Protein AF-A0A1I8NCZ2-F1 (afdb_monomer_lite)

Foldseek 3Di:
DVVVVVVCVCVVDPQNACDPDDPNYADPVRVVLVVLDFPQLVCLVPDPPDQWDQRHNPDDPDDDPSDIDGSVPRDHRDCVSVPPVPDDDPDDDDDDDPVPDPDDDDDDDPDDDDDDDDDDDDDDDDDDDD

Structure (mmCIF, N/CA/C/O backbone):
data_AF-A0A1I8NCZ2-F1
#
_entry.id   AF-A0A1I8NCZ2-F1
#
loop_
_atom_site.group_PDB
_atom_site.id
_atom_site.type_symbol
_atom_site.label_atom_id
_atom_site.label_alt_id
_atom_site.label_comp_id
_atom_site.label_asym_id
_atom_site.label_entity_id
_atom_site.label_seq_id
_atom_site.pdbx_PDB_ins_code
_atom_site.Cartn_x
_atom_site.Cartn_y
_atom_site.Cartn_z
_atom_site.occupancy
_atom_site.B_iso_or_equiv
_atom_site.auth_seq_id
_atom_site.auth_comp_id
_atom_site.auth_asym_id
_atom_site.auth_atom_id
_atom_site.pdbx_PDB_model_num
ATOM 1 N N . MET A 1 1 ? -23.461 -1.608 -16.633 1.00 84.12 1 MET A N 1
ATOM 2 C CA . MET A 1 1 ? -23.575 -2.107 -15.239 1.00 84.12 1 MET A CA 1
ATOM 3 C C . MET A 1 1 ? -22.266 -1.810 -14.516 1.00 84.12 1 MET A C 1
ATOM 5 O O . MET A 1 1 ? -21.244 -1.731 -15.185 1.00 84.12 1 MET A O 1
ATOM 9 N N . VAL A 1 2 ? -22.272 -1.613 -13.197 1.00 97.38 2 VAL A N 1
ATOM 10 C CA . VAL A 1 2 ? -21.102 -1.108 -12.442 1.00 97.38 2 VAL A CA 1
ATOM 11 C C . VAL A 1 2 ? -19.872 -2.027 -12.539 1.00 97.38 2 VAL A C 1
ATOM 13 O O . VAL A 1 2 ? -18.756 -1.542 -12.693 1.00 97.38 2 VAL A O 1
ATOM 16 N N . SER A 1 3 ? -20.060 -3.349 -12.533 1.00 97.50 3 SER A N 1
ATOM 17 C CA . SER A 1 3 ? -18.964 -4.324 -12.653 1.00 97.50 3 SER A CA 1
ATOM 18 C C . SER A 1 3 ? -18.190 -4.221 -13.972 1.00 97.50 3 SER A C 1
ATOM 20 O O . SER A 1 3 ? -16.963 -4.291 -13.964 1.00 97.50 3 SER A O 1
ATOM 22 N N . ASP A 1 4 ? -18.889 -4.011 -15.092 1.00 98.06 4 ASP A N 1
ATOM 23 C CA . ASP A 1 4 ? -18.268 -3.844 -16.414 1.00 98.06 4 ASP A CA 1
ATOM 24 C C . ASP A 1 4 ? -17.377 -2.593 -16.451 1.00 98.06 4 ASP A C 1
ATOM 26 O O . ASP A 1 4 ? -16.262 -2.633 -16.969 1.00 98.06 4 ASP A O 1
ATOM 30 N N . GLN A 1 5 ? -17.815 -1.506 -15.805 1.00 97.44 5 GLN A N 1
ATOM 31 C CA . GLN A 1 5 ? -17.013 -0.289 -15.691 1.00 97.44 5 GLN A CA 1
ATOM 32 C C . GLN A 1 5 ? -15.710 -0.540 -14.915 1.00 97.44 5 GLN A C 1
ATOM 34 O O . GLN A 1 5 ? -14.641 -0.141 -15.373 1.00 97.44 5 GLN A O 1
ATOM 39 N N . PHE A 1 6 ? -15.771 -1.234 -13.774 1.00 97.81 6 PHE A N 1
ATOM 40 C CA . PHE A 1 6 ? -14.572 -1.569 -12.996 1.00 97.81 6 PHE A CA 1
ATOM 41 C C . PHE A 1 6 ? -13.622 -2.509 -13.744 1.00 97.81 6 PHE A C 1
ATOM 43 O O . PHE A 1 6 ? -12.406 -2.327 -13.681 1.00 97.81 6 PHE A O 1
ATOM 50 N N . LEU A 1 7 ? -14.158 -3.484 -14.485 1.00 97.56 7 LEU A N 1
ATOM 51 C CA . LEU A 1 7 ? -13.346 -4.395 -15.290 1.00 97.56 7 LEU A CA 1
ATOM 52 C C . LEU A 1 7 ? -12.570 -3.640 -16.374 1.00 97.56 7 LEU A C 1
ATOM 54 O O . LEU A 1 7 ? -11.360 -3.827 -16.505 1.00 97.56 7 LEU A O 1
ATOM 58 N N . ARG A 1 8 ? -13.253 -2.759 -17.114 1.00 97.62 8 ARG A N 1
ATOM 59 C CA . ARG A 1 8 ? -12.639 -1.939 -18.167 1.00 97.62 8 ARG A CA 1
ATOM 60 C C . ARG A 1 8 ? -11.575 -1.001 -17.612 1.00 97.62 8 ARG A C 1
ATOM 62 O O . ARG A 1 8 ? -10.518 -0.883 -18.221 1.00 97.62 8 ARG A O 1
ATOM 69 N N . LEU A 1 9 ? -11.819 -0.387 -16.451 1.00 97.19 9 LEU A N 1
ATOM 70 C CA . LEU A 1 9 ? -10.828 0.450 -15.768 1.00 97.19 9 LEU A CA 1
ATOM 71 C C . LEU A 1 9 ? -9.579 -0.357 -15.394 1.00 97.19 9 LEU A C 1
ATOM 73 O O . LEU A 1 9 ? -8.472 0.045 -15.733 1.00 97.19 9 LEU A O 1
ATOM 77 N N . LYS A 1 10 ? -9.751 -1.533 -14.777 1.00 96.19 10 LYS A N 1
ATOM 78 C CA . LYS A 1 10 ? -8.631 -2.408 -14.398 1.00 96.19 10 LYS A CA 1
ATOM 79 C C . LYS A 1 10 ? -7.816 -2.883 -15.606 1.00 96.19 10 LYS A C 1
ATOM 81 O O . LYS A 1 10 ? -6.594 -2.939 -15.535 1.00 96.19 10 LYS A O 1
ATOM 86 N N . GLN A 1 11 ? -8.476 -3.267 -16.699 1.00 95.50 11 GLN A N 1
ATOM 87 C CA . GLN A 1 11 ? -7.804 -3.794 -17.894 1.00 95.50 11 GLN A CA 1
ATOM 88 C C . GLN A 1 11 ? -7.174 -2.702 -18.767 1.00 95.50 11 GLN A C 1
ATOM 90 O O . GLN A 1 11 ? -6.133 -2.939 -19.379 1.00 95.50 11 GLN A O 1
ATOM 95 N N . GLY A 1 12 ? -7.814 -1.534 -18.852 1.00 95.69 12 GLY A N 1
ATOM 96 C CA . GLY A 1 12 ? -7.372 -0.414 -19.681 1.00 95.69 12 GLY A CA 1
ATOM 97 C C . GLY A 1 12 ? -6.259 0.426 -19.056 1.00 95.69 12 GLY A C 1
ATOM 98 O O . GLY A 1 12 ? -5.582 1.159 -19.772 1.00 95.69 12 GLY A O 1
ATOM 99 N N . ASP A 1 13 ? -6.041 0.318 -17.745 1.00 96.19 13 ASP A N 1
ATOM 100 C CA . ASP A 1 13 ? -5.006 1.073 -17.048 1.00 96.19 13 ASP A CA 1
ATOM 101 C C . ASP A 1 13 ? -3.613 0.466 -17.277 1.00 96.19 13 ASP A C 1
ATOM 103 O O . ASP A 1 13 ? -3.286 -0.648 -16.847 1.00 96.19 13 ASP A O 1
ATOM 107 N N . SER A 1 14 ? -2.744 1.229 -17.947 1.00 93.81 14 SER A N 1
ATOM 108 C CA . SER A 1 14 ? -1.380 0.783 -18.193 1.00 93.81 14 SER A CA 1
ATOM 109 C C . SER A 1 14 ? -0.545 0.647 -16.917 1.00 93.81 14 SER A C 1
ATOM 111 O O . SER A 1 14 ? 0.400 -0.147 -16.909 1.00 93.81 14 SER A O 1
ATOM 113 N N . PHE A 1 15 ? -0.907 1.370 -15.859 1.00 95.69 15 PHE A N 1
ATOM 114 C CA . PHE A 1 15 ? -0.223 1.454 -14.570 1.00 95.69 15 PHE A CA 1
ATOM 115 C C . PHE A 1 15 ? -0.947 0.700 -13.449 1.00 95.69 15 PHE A C 1
ATOM 117 O O . PHE A 1 15 ? -0.587 0.856 -12.283 1.00 95.69 15 PHE A O 1
ATOM 124 N N . TRP A 1 16 ? -1.908 -0.171 -13.786 1.00 96.62 16 TRP A N 1
ATOM 125 C CA . TRP A 1 16 ? -2.563 -1.031 -12.803 1.00 96.62 16 TRP A CA 1
ATOM 126 C C . TRP A 1 16 ? -1.531 -1.779 -11.945 1.00 96.62 16 TRP A C 1
ATOM 128 O O . TRP A 1 16 ? -0.668 -2.485 -12.475 1.00 96.62 16 TRP A O 1
ATOM 138 N N . TYR A 1 17 ? -1.629 -1.660 -10.618 1.00 96.38 17 TYR A N 1
ATOM 139 C CA . TYR A 1 17 ? -0.563 -2.090 -9.705 1.00 96.38 17 TYR A CA 1
ATOM 140 C C . TYR A 1 17 ? -0.233 -3.591 -9.803 1.00 96.38 17 TYR A C 1
ATOM 142 O O . TYR A 1 17 ? 0.922 -3.973 -9.673 1.00 96.38 17 TYR A O 1
ATOM 150 N N . GLU A 1 18 ? -1.195 -4.463 -10.120 1.00 96.06 18 GLU A N 1
ATOM 151 C CA . GLU A 1 18 ? -0.956 -5.919 -10.236 1.00 96.06 18 GLU A CA 1
ATOM 152 C C . GLU A 1 18 ? -0.356 -6.346 -11.583 1.00 96.06 18 GLU A C 1
ATOM 154 O O . GLU A 1 18 ? -0.231 -7.543 -11.875 1.00 96.06 18 GLU A O 1
ATOM 159 N N . ARG A 1 19 ? -0.033 -5.393 -12.460 1.00 93.88 19 ARG A N 1
ATOM 160 C CA . ARG A 1 19 ? 0.486 -5.702 -13.787 1.00 93.88 19 ARG A CA 1
ATOM 161 C C . ARG A 1 19 ? 1.812 -6.459 -13.679 1.00 93.88 19 ARG A C 1
ATOM 163 O O . ARG A 1 19 ? 2.753 -6.029 -13.023 1.00 93.88 19 ARG A O 1
ATOM 170 N N . LYS A 1 20 ? 1.904 -7.593 -14.380 1.00 92.19 20 LYS A N 1
ATOM 171 C CA . LYS A 1 20 ? 3.076 -8.492 -14.343 1.00 92.19 20 LYS A CA 1
ATOM 172 C C . LYS A 1 20 ? 4.141 -8.177 -15.399 1.00 92.19 20 LYS A C 1
ATOM 174 O O . LYS A 1 20 ? 5.237 -8.727 -15.337 1.00 92.19 20 LYS A O 1
ATOM 179 N N . VAL A 1 21 ? 3.821 -7.325 -16.372 1.00 88.62 21 VAL A N 1
ATOM 180 C CA . VAL A 1 21 ? 4.653 -7.047 -17.553 1.00 88.62 21 VAL A CA 1
ATOM 181 C C . VAL A 1 21 ? 4.879 -5.551 -17.744 1.00 88.62 21 VAL A C 1
ATOM 183 O O . VAL A 1 21 ? 3.991 -4.747 -17.464 1.00 88.62 21 VAL A O 1
ATOM 186 N N . GLY A 1 22 ? 6.038 -5.198 -18.297 1.00 88.94 22 GLY A N 1
ATOM 187 C CA . GLY A 1 22 ? 6.432 -3.815 -18.570 1.00 88.94 22 GLY A CA 1
ATOM 188 C C . GLY A 1 22 ? 7.316 -3.195 -17.478 1.00 88.94 22 GLY A C 1
ATOM 189 O O . GLY A 1 22 ? 7.458 -3.766 -16.393 1.00 88.94 22 GLY A O 1
ATOM 190 N N . PRO A 1 23 ? 7.956 -2.050 -17.775 1.00 88.38 23 PRO A N 1
ATOM 191 C CA . PRO A 1 23 ? 8.875 -1.371 -16.858 1.00 88.38 23 PRO A CA 1
ATOM 192 C C . PRO A 1 23 ? 8.204 -0.835 -15.585 1.00 88.38 23 PRO A C 1
ATOM 194 O O . PRO A 1 23 ? 8.876 -0.712 -14.567 1.00 88.38 23 PRO A O 1
ATOM 197 N N . GLN A 1 24 ? 6.900 -0.563 -15.638 1.00 89.94 24 GLN A N 1
ATOM 198 C CA . GLN A 1 24 ? 6.076 -0.033 -14.550 1.00 89.94 24 GLN A CA 1
ATOM 199 C C . GLN A 1 24 ? 5.634 -1.083 -13.521 1.00 89.94 24 GLN A C 1
ATOM 201 O O . GLN A 1 24 ? 4.972 -0.738 -12.547 1.00 89.94 24 GLN A O 1
ATOM 206 N N . ARG A 1 25 ? 5.927 -2.371 -13.748 1.00 93.44 25 ARG A N 1
ATOM 207 C CA . ARG A 1 25 ? 5.521 -3.432 -12.819 1.00 93.44 25 ARG A CA 1
ATOM 208 C C . ARG A 1 25 ? 6.227 -3.273 -11.472 1.00 93.44 25 ARG A C 1
ATOM 210 O O . ARG A 1 25 ? 7.436 -3.040 -11.429 1.00 93.44 25 ARG A O 1
ATOM 217 N N . PHE A 1 26 ? 5.504 -3.535 -10.394 1.00 95.06 26 PHE A N 1
ATOM 218 C CA . PHE A 1 26 ? 6.112 -3.702 -9.079 1.00 95.06 26 PHE A CA 1
ATOM 219 C C . PHE A 1 26 ? 6.899 -5.023 -8.983 1.00 9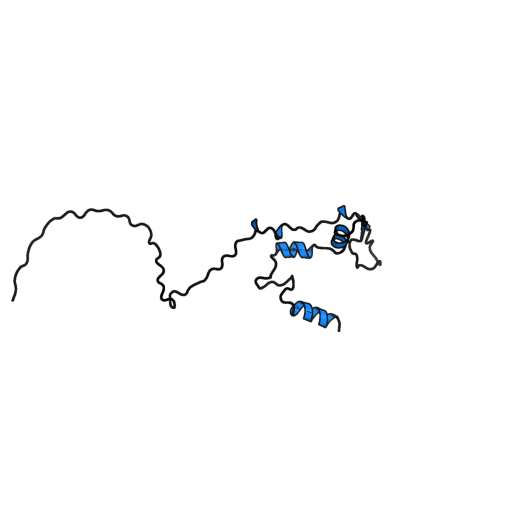5.06 26 PHE A C 1
ATOM 221 O O . PHE A 1 26 ? 6.678 -5.987 -9.735 1.00 95.06 26 PHE A O 1
ATOM 228 N N . THR A 1 27 ? 7.852 -5.079 -8.052 1.00 93.88 27 THR A N 1
ATOM 229 C CA . THR A 1 27 ? 8.497 -6.333 -7.640 1.00 93.88 27 THR A CA 1
ATOM 230 C C . THR A 1 27 ? 7.525 -7.184 -6.815 1.00 93.88 27 THR A C 1
ATOM 232 O O . THR A 1 27 ? 6.476 -6.719 -6.366 1.00 93.88 27 THR A O 1
ATOM 235 N N . LYS A 1 28 ? 7.849 -8.468 -6.611 1.00 94.25 28 LYS A N 1
ATOM 236 C CA . LYS A 1 28 ? 6.999 -9.358 -5.802 1.00 94.25 28 LYS A CA 1
ATOM 237 C C . LYS A 1 28 ? 6.878 -8.872 -4.354 1.00 94.25 28 LYS A C 1
ATOM 239 O O . LYS A 1 28 ? 5.804 -8.990 -3.773 1.00 94.25 28 LYS A O 1
ATOM 244 N N . ASP A 1 29 ? 7.950 -8.315 -3.799 1.00 95.06 29 ASP A N 1
ATOM 245 C CA . ASP A 1 29 ? 7.973 -7.847 -2.413 1.00 95.06 29 ASP A CA 1
ATOM 246 C C . ASP A 1 29 ? 7.233 -6.515 -2.255 1.00 95.06 29 ASP A C 1
ATOM 248 O O . ASP A 1 29 ? 6.441 -6.372 -1.326 1.00 95.06 29 ASP A O 1
ATOM 252 N N . GLN A 1 30 ? 7.356 -5.609 -3.233 1.00 96.06 30 GLN A N 1
ATOM 253 C CA . GLN A 1 30 ? 6.526 -4.400 -3.316 1.00 96.06 30 GLN A CA 1
ATOM 254 C C . GLN A 1 30 ? 5.030 -4.748 -3.391 1.00 96.06 30 GLN A C 1
ATOM 256 O O . GLN A 1 30 ? 4.222 -4.198 -2.645 1.00 96.06 30 GLN A O 1
ATOM 261 N N . LEU A 1 31 ? 4.647 -5.721 -4.229 1.00 96.88 31 LEU A N 1
ATOM 262 C CA . LEU A 1 31 ? 3.259 -6.197 -4.293 1.00 96.88 31 LEU A CA 1
ATOM 263 C C . LEU A 1 31 ? 2.782 -6.793 -2.967 1.00 96.88 31 LEU A C 1
ATOM 265 O O . LEU A 1 31 ? 1.642 -6.563 -2.577 1.00 96.88 31 LEU A O 1
ATOM 269 N N . ARG A 1 32 ? 3.639 -7.535 -2.255 1.00 96.81 32 ARG A N 1
ATOM 270 C CA . ARG A 1 32 ? 3.294 -8.093 -0.941 1.00 96.81 32 ARG A CA 1
ATOM 271 C C . ARG A 1 32 ? 3.025 -6.989 0.086 1.00 96.81 32 ARG A C 1
ATOM 273 O O . ARG A 1 32 ? 2.092 -7.130 0.872 1.00 96.81 32 ARG A O 1
ATOM 280 N N . ALA A 1 33 ? 3.792 -5.899 0.069 1.00 96.56 33 ALA A N 1
ATOM 281 C CA . ALA A 1 33 ? 3.531 -4.738 0.919 1.00 96.56 33 ALA A CA 1
ATOM 282 C C . ALA A 1 33 ? 2.180 -4.080 0.580 1.00 96.56 33 ALA A C 1
ATOM 284 O O . ALA A 1 33 ? 1.368 -3.846 1.475 1.00 96.56 33 ALA A O 1
ATOM 285 N N . ILE A 1 34 ? 1.885 -3.884 -0.713 1.00 97.06 34 ILE A N 1
ATOM 286 C CA . ILE A 1 34 ? 0.599 -3.330 -1.173 1.00 97.06 34 ILE A CA 1
ATOM 287 C C . ILE A 1 34 ? -0.573 -4.226 -0.746 1.00 97.06 34 ILE A C 1
ATOM 289 O O . ILE A 1 34 ? -1.536 -3.728 -0.170 1.00 97.06 34 ILE A O 1
ATOM 293 N N . TYR A 1 35 ? -0.488 -5.546 -0.944 1.00 96.50 35 TYR A N 1
ATOM 294 C CA . TYR A 1 35 ? -1.566 -6.477 -0.576 1.00 96.50 35 TYR A CA 1
ATOM 295 C C . TYR A 1 35 ? -1.864 -6.531 0.923 1.00 96.50 35 TYR A C 1
ATOM 297 O O . TYR A 1 35 ? -2.993 -6.821 1.306 1.00 96.50 35 TYR A O 1
ATOM 305 N N . ASN A 1 36 ? -0.874 -6.251 1.768 1.00 95.56 36 ASN A N 1
ATOM 306 C CA . ASN A 1 36 ? -1.056 -6.236 3.218 1.00 95.56 36 ASN A CA 1
ATOM 307 C C . ASN A 1 36 ? -1.629 -4.910 3.743 1.00 95.56 36 ASN A C 1
ATOM 309 O O . ASN A 1 36 ? -1.899 -4.802 4.937 1.00 95.56 36 ASN A O 1
ATOM 313 N N . THR A 1 37 ? -1.809 -3.907 2.880 1.00 95.25 37 THR A N 1
ATOM 314 C CA . THR A 1 37 ? -2.353 -2.606 3.277 1.00 95.25 37 THR A CA 1
ATOM 315 C C . THR A 1 37 ? -3.835 -2.735 3.618 1.00 95.25 37 THR A C 1
ATOM 317 O O . THR A 1 37 ? -4.617 -3.298 2.853 1.00 95.25 37 THR A O 1
ATOM 320 N N . THR A 1 38 ? -4.246 -2.168 4.752 1.00 95.75 38 THR A N 1
ATOM 321 C CA . THR A 1 38 ? -5.654 -2.140 5.175 1.00 95.75 38 THR A CA 1
ATOM 322 C C . THR A 1 38 ? -6.163 -0.708 5.288 1.00 95.75 38 THR A C 1
ATOM 324 O O . THR A 1 38 ? -5.417 0.208 5.634 1.00 95.75 38 THR A O 1
ATOM 327 N N . LEU A 1 39 ? -7.455 -0.491 5.023 1.00 96.06 39 LEU A N 1
ATOM 328 C CA . LEU A 1 39 ? -8.048 0.844 5.151 1.00 96.06 39 LEU A CA 1
ATOM 329 C C . LEU A 1 39 ? -8.012 1.356 6.602 1.00 96.06 39 LEU A C 1
ATOM 331 O O . LEU A 1 39 ? -7.810 2.547 6.820 1.00 96.06 39 LEU A O 1
ATOM 335 N N . SER A 1 40 ? -8.158 0.464 7.588 1.00 96.50 40 SER A N 1
ATOM 336 C CA . SER A 1 40 ? -8.045 0.805 9.012 1.00 96.50 40 SER A CA 1
ATOM 337 C C . SER A 1 40 ? -6.681 1.407 9.344 1.00 96.50 40 SER A C 1
ATOM 339 O O . SER A 1 40 ? -6.593 2.437 10.005 1.00 96.50 40 SER A O 1
ATOM 341 N N . GLN A 1 41 ? -5.616 0.804 8.820 1.00 95.94 41 GLN A N 1
ATOM 342 C CA . GLN A 1 41 ? -4.253 1.279 9.007 1.00 95.94 41 GLN A CA 1
ATOM 343 C C . GLN A 1 41 ? -4.027 2.641 8.338 1.00 95.94 41 GLN A C 1
ATOM 345 O O . GLN A 1 41 ? -3.435 3.525 8.952 1.00 95.94 41 GLN A O 1
ATOM 350 N N . ILE A 1 42 ? -4.534 2.841 7.112 1.00 96.25 42 ILE A N 1
ATOM 351 C CA . ILE A 1 42 ? -4.450 4.139 6.421 1.00 96.25 42 ILE A CA 1
ATOM 352 C C . ILE A 1 42 ? -5.122 5.231 7.257 1.00 96.25 42 ILE A C 1
ATOM 354 O O . ILE A 1 42 ? -4.547 6.301 7.431 1.00 96.25 42 ILE A O 1
ATOM 358 N N . ILE A 1 43 ? -6.314 4.969 7.794 1.00 96.69 43 ILE A N 1
ATOM 359 C CA . ILE A 1 43 ? -7.040 5.946 8.612 1.00 96.69 43 ILE A CA 1
ATOM 360 C C . ILE A 1 43 ? -6.258 6.265 9.891 1.00 96.69 43 ILE A C 1
ATOM 362 O O . ILE A 1 43 ? -6.007 7.440 10.149 1.00 96.69 43 ILE A O 1
ATOM 366 N N . CYS A 1 44 ? -5.822 5.247 10.641 1.00 96.38 44 CYS A N 1
ATOM 367 C CA . CYS A 1 44 ? -5.042 5.425 11.871 1.00 96.38 44 CYS A CA 1
ATOM 368 C C . CYS A 1 44 ? -3.771 6.250 11.644 1.00 96.38 44 CYS A C 1
ATOM 370 O O . CYS A 1 44 ? -3.475 7.156 12.411 1.00 96.38 44 CYS A O 1
ATOM 372 N N . ARG A 1 45 ? -3.022 5.968 10.572 1.00 95.00 45 ARG A N 1
ATOM 373 C CA . ARG A 1 45 ? -1.759 6.661 10.292 1.00 95.00 45 ARG A CA 1
ATOM 374 C C . ARG A 1 45 ? -1.943 8.141 9.933 1.00 95.00 45 ARG A C 1
ATOM 376 O O . ARG A 1 45 ? -1.014 8.919 10.111 1.00 95.00 45 ARG A O 1
ATOM 383 N N . ASN A 1 46 ? -3.105 8.518 9.399 1.00 96.06 46 ASN A N 1
ATOM 384 C CA . ASN A 1 46 ? -3.377 9.869 8.895 1.00 96.06 46 ASN A CA 1
ATOM 385 C C . ASN A 1 46 ? -4.378 10.653 9.765 1.00 96.06 46 ASN A C 1
ATOM 387 O O . ASN A 1 46 ? -4.898 11.670 9.310 1.00 96.06 46 ASN A O 1
ATOM 391 N N . SER A 1 47 ? -4.684 10.183 10.979 1.00 95.19 47 SER A N 1
ATOM 392 C CA . SER A 1 47 ? -5.660 10.821 11.870 1.00 95.19 47 SER A CA 1
ATOM 393 C C . SER A 1 47 ? -5.078 11.019 13.266 1.00 95.19 47 SER A C 1
ATOM 395 O O . SER A 1 47 ? -4.770 10.046 13.942 1.00 95.19 47 SER A O 1
ATOM 397 N N . ASP A 1 48 ? -5.018 12.263 13.739 1.00 92.12 48 ASP A N 1
ATOM 398 C CA . ASP A 1 48 ? -4.448 12.568 15.062 1.00 92.12 48 ASP A CA 1
ATOM 399 C C . ASP A 1 48 ? -5.378 12.188 16.231 1.00 92.12 48 ASP A C 1
ATOM 401 O O . ASP A 1 48 ? -4.923 11.990 17.353 1.00 92.12 48 ASP A O 1
ATOM 405 N N . GLY A 1 49 ? -6.691 12.095 15.985 1.00 93.81 49 GLY A N 1
ATOM 406 C CA . GLY A 1 49 ? -7.712 11.853 17.016 1.00 93.81 49 GLY A CA 1
ATOM 407 C C . GLY A 1 49 ? -8.274 10.430 17.061 1.00 93.81 49 GLY A C 1
ATOM 408 O O . GLY A 1 49 ? -9.258 10.196 17.760 1.00 93.81 49 GLY A O 1
ATOM 409 N N . ILE A 1 50 ? -7.722 9.497 16.280 1.00 95.88 50 ILE A N 1
ATOM 410 C CA . ILE A 1 50 ? -8.207 8.112 16.213 1.00 95.88 50 ILE A CA 1
ATOM 411 C C . ILE A 1 50 ? -7.174 7.203 16.873 1.00 95.88 50 ILE A C 1
ATOM 413 O O . ILE A 1 50 ? -6.143 6.896 16.285 1.00 95.88 50 ILE A O 1
ATOM 417 N N . GLU A 1 51 ? -7.472 6.758 18.093 1.00 96.31 51 GLU A N 1
ATOM 418 C CA . GLU A 1 51 ? -6.615 5.829 18.844 1.00 96.31 51 GLU A CA 1
ATOM 419 C C . GLU A 1 51 ? -7.034 4.363 18.676 1.00 96.31 51 GLU A C 1
ATOM 421 O O . GLU A 1 51 ? -6.194 3.467 18.766 1.00 96.31 51 GLU A O 1
ATOM 426 N N . GLU A 1 52 ? -8.313 4.116 18.382 1.00 96.44 52 GLU A N 1
ATOM 427 C CA . GLU A 1 52 ? -8.871 2.787 18.144 1.00 96.44 52 GLU A CA 1
ATOM 428 C C . GLU A 1 52 ? -9.735 2.771 16.880 1.00 96.44 52 GLU A C 1
ATOM 430 O O . GLU A 1 52 ? -10.468 3.717 16.581 1.00 96.44 52 GLU A O 1
ATOM 435 N N . ILE A 1 53 ? -9.687 1.667 16.136 1.00 95.69 53 ILE A N 1
ATOM 436 C CA . ILE A 1 53 ? -10.443 1.501 14.894 1.00 95.69 53 ILE A CA 1
ATOM 437 C C . ILE A 1 53 ? -10.920 0.063 14.723 1.00 95.69 53 ILE A C 1
ATOM 439 O O . ILE A 1 53 ? -10.349 -0.877 15.265 1.00 95.69 53 ILE A O 1
ATOM 443 N N . ARG A 1 54 ? -11.962 -0.129 13.914 1.00 93.25 54 ARG A N 1
ATOM 444 C CA . ARG A 1 54 ? -12.364 -1.462 13.459 1.00 93.25 54 ARG A CA 1
ATOM 445 C C . ARG A 1 54 ? -11.386 -1.985 12.421 1.00 93.25 54 ARG A C 1
ATOM 447 O O . ARG A 1 54 ? -11.086 -1.279 11.458 1.00 93.25 54 ARG A O 1
ATOM 454 N N . LYS A 1 55 ? -10.961 -3.241 12.560 1.00 91.25 55 LYS A N 1
ATOM 455 C CA . LYS A 1 55 ? -10.050 -3.887 11.603 1.00 91.25 55 LYS A CA 1
ATOM 456 C C . LYS A 1 55 ? -10.631 -3.917 10.182 1.00 91.25 55 LYS A C 1
ATOM 458 O O . LYS A 1 55 ? -9.923 -3.624 9.222 1.00 91.25 55 LYS A O 1
ATOM 463 N N . TYR A 1 56 ? -11.924 -4.214 10.039 1.00 92.81 56 TYR A N 1
ATOM 464 C CA . TYR A 1 56 ? -12.606 -4.272 8.741 1.00 92.81 56 TYR A CA 1
ATOM 465 C C . TYR A 1 56 ? -13.598 -3.110 8.595 1.00 92.81 56 TYR A C 1
ATOM 467 O O . TYR A 1 56 ? -14.792 -3.254 8.830 1.00 92.81 56 TYR A O 1
ATOM 475 N N . VAL A 1 57 ? -13.111 -1.922 8.228 1.00 93.56 57 VAL A N 1
ATOM 476 C CA . VAL A 1 57 ? -13.895 -0.662 8.244 1.00 93.56 57 VAL A CA 1
ATOM 477 C C . VAL A 1 57 ? -15.180 -0.714 7.401 1.00 93.56 57 VAL A C 1
ATOM 479 O O . VAL A 1 57 ? -16.171 -0.084 7.760 1.00 93.56 57 VAL 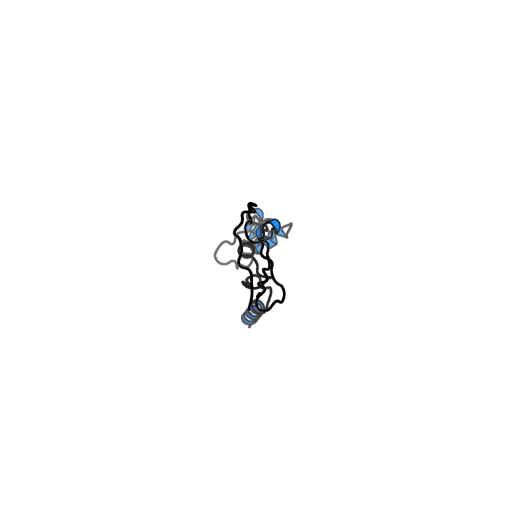A O 1
ATOM 482 N N . MET A 1 58 ? -15.174 -1.475 6.303 1.00 92.81 58 MET A N 1
ATOM 483 C CA . MET A 1 58 ? -16.304 -1.591 5.368 1.00 92.81 58 MET A CA 1
ATOM 484 C C . MET A 1 58 ? -17.248 -2.762 5.680 1.00 92.81 58 MET A C 1
ATOM 486 O O . MET A 1 58 ? -18.247 -2.946 4.988 1.00 92.81 58 MET A O 1
ATOM 490 N N . GLU A 1 59 ? -16.936 -3.577 6.689 1.00 90.12 59 GLU A N 1
ATOM 491 C CA . GLU A 1 59 ? -17.759 -4.727 7.048 1.00 90.12 59 GLU A CA 1
ATOM 492 C C . GLU A 1 59 ? -19.017 -4.292 7.804 1.00 90.12 59 GLU A C 1
ATOM 494 O O . GLU A 1 59 ? -18.969 -3.535 8.780 1.00 90.12 59 GLU A O 1
ATOM 499 N N . HIS A 1 60 ? -20.166 -4.796 7.352 1.00 83.25 60 HIS A N 1
ATOM 500 C CA . HIS A 1 60 ? -21.439 -4.558 8.012 1.00 83.25 60 HIS A CA 1
ATOM 501 C C . HIS A 1 60 ? -21.509 -5.347 9.323 1.00 83.25 60 HIS A C 1
ATOM 503 O O . HIS A 1 60 ? -21.210 -6.535 9.372 1.00 83.25 60 HIS A O 1
ATOM 509 N N . ARG A 1 61 ? -21.988 -4.702 10.386 1.00 70.50 61 ARG A N 1
ATOM 510 C CA . ARG A 1 61 ? -22.185 -5.307 11.709 1.00 70.50 61 ARG A CA 1
ATOM 511 C C . ARG A 1 61 ? -23.285 -6.367 11.645 1.00 70.50 61 ARG A C 1
ATOM 513 O O . ARG A 1 61 ? -24.455 -6.003 11.737 1.00 70.50 61 ARG A O 1
ATOM 520 N N . LYS A 1 62 ? -22.953 -7.635 11.408 1.00 66.81 62 LYS A N 1
ATOM 521 C CA . LYS A 1 62 ? -23.952 -8.712 11.451 1.00 66.81 62 LYS A CA 1
ATOM 522 C C . LYS A 1 62 ? -23.570 -9.847 12.396 1.00 66.81 62 LYS A C 1
ATOM 524 O O . LYS A 1 62 ? -24.312 -10.014 13.352 1.00 66.81 62 LYS A O 1
ATOM 529 N N . ASP A 1 63 ? -22.424 -10.518 12.240 1.00 60.94 63 ASP A N 1
ATOM 530 C CA . ASP A 1 63 ? -22.298 -11.840 12.891 1.00 60.94 63 ASP A CA 1
ATOM 531 C C . ASP A 1 63 ? -20.978 -12.133 13.646 1.00 60.94 63 ASP A C 1
ATOM 533 O O . ASP A 1 63 ? -20.978 -12.995 14.517 1.00 60.94 63 ASP A O 1
ATOM 537 N N . GLU A 1 64 ? -19.891 -11.380 13.433 1.00 67.00 64 GLU A N 1
ATOM 538 C CA . GLU A 1 64 ? -18.647 -11.468 14.229 1.00 67.00 64 GLU A CA 1
ATOM 539 C C . GLU A 1 64 ? -18.301 -10.096 14.827 1.00 67.00 64 GLU A C 1
ATOM 541 O O . GLU A 1 64 ? -18.595 -9.057 14.212 1.00 67.00 64 GLU A O 1
ATOM 546 N N . PRO A 1 65 ? -17.674 -10.024 16.015 1.00 76.88 65 PRO A N 1
ATOM 547 C CA . PRO A 1 65 ? -17.335 -8.747 16.596 1.00 76.88 65 PRO A CA 1
ATOM 548 C C . PRO A 1 65 ? -16.111 -8.197 15.847 1.00 76.88 65 PRO A C 1
ATOM 550 O O . PRO A 1 65 ? -14.959 -8.467 16.173 1.00 76.88 65 PRO A O 1
ATOM 553 N N . ASN A 1 66 ? -16.369 -7.382 14.820 1.00 87.88 66 ASN A N 1
ATOM 554 C CA . ASN A 1 66 ? -15.404 -6.443 14.246 1.00 87.88 66 ASN A CA 1
ATOM 555 C C . ASN A 1 66 ? -15.116 -5.357 15.297 1.00 87.88 66 ASN A C 1
ATOM 557 O O . ASN A 1 66 ? -15.644 -4.238 15.245 1.00 87.88 66 ASN A O 1
ATOM 561 N N . LEU A 1 67 ? -14.383 -5.771 16.331 1.00 88.19 67 LEU A N 1
ATOM 562 C CA . LEU A 1 67 ? -14.080 -4.976 17.506 1.00 88.19 67 LEU A CA 1
ATOM 563 C C . LEU A 1 67 ? -13.177 -3.811 17.134 1.00 88.19 67 LEU A C 1
ATOM 565 O O . LEU A 1 67 ? -12.457 -3.823 16.132 1.00 88.19 67 LEU A O 1
ATOM 569 N N . LEU A 1 68 ? -13.248 -2.795 17.982 1.00 92.81 68 LEU A N 1
ATOM 570 C CA . LEU A 1 68 ? -12.231 -1.768 18.009 1.00 92.81 68 LEU A CA 1
ATOM 571 C C . LEU A 1 68 ? -10.934 -2.399 18.513 1.00 92.81 68 LEU A C 1
ATOM 573 O O . LEU A 1 68 ? -10.944 -3.171 19.471 1.00 92.81 68 LEU A O 1
ATOM 577 N N . ILE A 1 69 ? -9.846 -2.090 17.823 1.00 94.44 69 ILE A N 1
ATOM 578 C CA . ILE A 1 69 ? -8.488 -2.430 18.221 1.00 94.44 69 ILE A CA 1
ATOM 579 C C . ILE A 1 69 ? -7.658 -1.145 18.271 1.00 94.44 69 ILE A C 1
ATOM 581 O O . ILE A 1 69 ? -7.910 -0.240 17.463 1.00 94.44 69 ILE A O 1
ATOM 585 N N . PRO A 1 70 ? -6.662 -1.055 19.164 1.00 96.88 70 PRO A N 1
ATOM 586 C CA . PRO A 1 70 ? -5.724 0.055 19.176 1.00 96.88 70 PRO A CA 1
ATOM 587 C C . PRO A 1 70 ? -5.011 0.200 17.830 1.00 96.88 70 PRO A C 1
ATOM 589 O O . PRO A 1 70 ? -4.527 -0.776 17.257 1.00 96.88 70 PRO A O 1
ATOM 592 N N . CYS A 1 71 ? -4.862 1.431 17.342 1.00 96.06 71 CYS A N 1
ATOM 593 C CA . CYS A 1 71 ? -4.116 1.720 16.115 1.00 96.06 71 CYS A CA 1
ATOM 594 C C . CYS A 1 71 ? -2.660 1.224 16.181 1.00 96.06 71 CYS A C 1
ATOM 596 O O . CYS A 1 71 ? -2.082 0.883 15.153 1.00 96.06 71 CYS A O 1
ATOM 598 N N . LYS A 1 72 ? -2.079 1.139 17.385 1.00 94.56 72 LYS A N 1
ATOM 599 C CA . LYS A 1 72 ? -0.721 0.624 17.631 1.00 94.56 72 LYS A CA 1
ATOM 600 C C . LYS A 1 72 ? -0.567 -0.870 17.326 1.00 94.56 72 LYS A C 1
ATOM 602 O O . LYS A 1 72 ? 0.542 -1.306 17.036 1.00 94.56 72 LYS A O 1
ATOM 607 N N . ASP A 1 73 ? -1.661 -1.627 17.365 1.00 95.06 73 ASP A N 1
ATOM 608 C CA . ASP A 1 73 ? -1.658 -3.068 17.094 1.00 95.06 73 ASP A CA 1
ATOM 609 C C . ASP A 1 73 ? -1.786 -3.367 15.590 1.00 95.06 73 ASP A C 1
ATOM 611 O O . ASP A 1 73 ? -1.618 -4.508 15.149 1.00 95.06 73 ASP A O 1
ATOM 615 N N . LEU A 1 74 ? -2.073 -2.347 14.773 1.00 94.38 74 LEU A N 1
ATOM 616 C CA . LEU A 1 74 ? -2.052 -2.463 13.322 1.00 94.38 74 LEU A CA 1
ATOM 617 C C . LEU A 1 74 ? -0.609 -2.420 12.819 1.00 94.38 74 LEU A C 1
ATOM 619 O O . LEU A 1 74 ? 0.145 -1.488 13.088 1.00 94.38 74 LEU A O 1
ATOM 623 N N . LYS A 1 75 ? -0.237 -3.426 12.025 1.00 93.94 75 LYS A N 1
ATOM 624 C CA . LYS A 1 75 ? 1.057 -3.453 11.344 1.00 93.94 75 LYS A CA 1
ATOM 625 C C . LYS A 1 75 ? 1.158 -2.274 10.372 1.00 93.94 75 LYS A C 1
ATOM 627 O O . LYS A 1 75 ? 0.264 -2.101 9.547 1.00 93.94 75 LYS A O 1
ATOM 632 N N . ASP A 1 76 ? 2.255 -1.518 10.440 1.00 91.75 76 ASP A N 1
ATOM 633 C CA . ASP A 1 76 ? 2.494 -0.411 9.513 1.00 91.75 76 ASP A CA 1
ATOM 634 C C . ASP A 1 76 ? 2.979 -0.885 8.123 1.00 91.75 76 ASP A C 1
ATOM 636 O O . ASP A 1 76 ? 3.311 -2.056 7.908 1.00 91.75 76 ASP A O 1
ATOM 640 N N . PHE A 1 77 ? 2.981 0.026 7.149 1.00 95.06 77 PHE A N 1
ATOM 641 C CA . PHE A 1 77 ? 3.348 -0.244 5.771 1.00 95.06 77 PHE A CA 1
ATOM 642 C C . PHE A 1 77 ? 4.863 -0.374 5.679 1.00 95.06 77 PHE A C 1
ATOM 644 O O . PHE A 1 77 ? 5.609 0.525 6.064 1.00 95.06 77 PHE A O 1
ATOM 651 N N . ASP A 1 78 ? 5.312 -1.496 5.134 1.00 94.25 78 ASP A N 1
ATOM 652 C CA . ASP A 1 78 ? 6.728 -1.767 4.958 1.00 94.25 78 ASP A CA 1
ATOM 653 C C . ASP A 1 78 ? 7.244 -1.120 3.665 1.00 94.25 78 ASP A C 1
ATOM 655 O O . ASP A 1 78 ? 6.949 -1.580 2.560 1.00 94.25 78 ASP A O 1
ATOM 659 N N . PHE A 1 79 ? 8.018 -0.042 3.815 1.00 94.75 79 PHE A N 1
ATOM 660 C CA . PHE A 1 79 ? 8.660 0.667 2.705 1.00 94.75 79 PHE A CA 1
ATOM 661 C C . PHE A 1 79 ? 10.005 0.062 2.284 1.00 94.75 79 PHE A C 1
ATOM 663 O O . PHE A 1 79 ? 10.558 0.497 1.273 1.00 94.75 79 PHE A O 1
ATOM 670 N N . SER A 1 80 ? 10.528 -0.946 2.994 1.00 94.88 80 SER A N 1
ATOM 671 C CA . SER A 1 80 ? 11.817 -1.563 2.650 1.00 94.88 80 SER A CA 1
ATOM 672 C C . SER A 1 80 ? 11.916 -2.049 1.193 1.00 94.88 80 SER A C 1
ATOM 674 O O . SER A 1 80 ? 12.960 -1.815 0.582 1.00 94.88 80 SER A O 1
ATOM 676 N N . PRO A 1 81 ? 10.856 -2.576 0.533 1.00 94.75 81 PRO A N 1
ATOM 677 C CA . PRO A 1 81 ? 10.953 -3.016 -0.863 1.00 94.75 81 PRO A CA 1
ATOM 678 C C . PRO A 1 81 ? 11.156 -1.888 -1.891 1.00 94.75 81 PRO A C 1
ATOM 680 O O . PRO A 1 81 ? 11.358 -2.171 -3.075 1.00 94.75 81 PRO A O 1
ATOM 683 N N . TRP A 1 82 ? 11.055 -0.620 -1.481 1.00 94.00 82 TRP A N 1
ATOM 684 C CA . TRP A 1 82 ? 11.344 0.556 -2.310 1.00 94.00 82 TRP A CA 1
ATOM 685 C C . TRP A 1 82 ? 12.750 1.109 -2.094 1.00 94.00 82 TRP A C 1
ATOM 687 O O . TRP A 1 82 ? 13.109 2.094 -2.733 1.00 94.00 82 TRP A O 1
ATOM 697 N N . ASN A 1 83 ? 13.558 0.485 -1.237 1.00 94.19 83 ASN A N 1
ATOM 698 C CA . ASN A 1 83 ? 14.941 0.889 -1.068 1.00 94.19 83 ASN A CA 1
ATOM 699 C C . ASN A 1 83 ? 15.719 0.667 -2.377 1.00 94.19 83 ASN A C 1
ATOM 701 O O . ASN A 1 83 ? 15.889 -0.470 -2.823 1.00 94.19 83 ASN A O 1
ATOM 705 N N . GLU A 1 84 ? 16.165 1.756 -3.006 1.00 86.06 84 GLU A N 1
ATOM 706 C CA . GLU A 1 84 ? 16.858 1.730 -4.299 1.00 86.06 84 GLU A CA 1
ATOM 707 C C . GLU A 1 84 ? 18.280 1.175 -4.199 1.00 86.06 84 GLU A C 1
ATOM 709 O O . GLU A 1 84 ? 18.762 0.574 -5.158 1.00 86.06 84 GLU A O 1
ATOM 714 N N . SER A 1 85 ? 18.933 1.309 -3.040 1.00 85.38 85 SER A N 1
ATOM 715 C CA . SER A 1 85 ? 20.287 0.779 -2.835 1.00 85.38 85 SER A CA 1
ATOM 716 C C . SER A 1 85 ? 20.339 -0.752 -2.862 1.00 85.38 85 SER A C 1
ATOM 718 O O . SER A 1 85 ? 21.394 -1.325 -3.124 1.00 85.38 85 SER A O 1
ATOM 720 N N . GLU A 1 86 ? 19.198 -1.411 -2.649 1.00 73.75 86 GLU A N 1
ATOM 721 C CA . GLU A 1 86 ? 19.052 -2.869 -2.639 1.00 73.75 86 GLU A CA 1
ATOM 722 C C . GLU A 1 86 ? 18.456 -3.427 -3.945 1.00 73.75 86 GLU A C 1
ATOM 724 O O . GLU A 1 86 ? 18.287 -4.640 -4.086 1.00 73.75 86 GLU A O 1
ATOM 729 N N . GLN A 1 87 ? 18.139 -2.577 -4.932 1.00 68.94 87 GLN A N 1
ATOM 730 C CA . GLN A 1 87 ? 17.567 -3.044 -6.197 1.00 68.94 87 GLN A CA 1
ATOM 731 C C . GLN A 1 87 ? 18.651 -3.610 -7.126 1.00 68.94 87 GLN A C 1
ATOM 733 O O . GLN A 1 87 ? 19.709 -2.999 -7.295 1.00 68.94 87 GLN A O 1
ATOM 738 N N . PRO A 1 88 ? 18.395 -4.737 -7.817 1.00 64.88 88 PRO A N 1
ATOM 739 C CA . PRO A 1 88 ? 19.321 -5.237 -8.821 1.00 64.88 88 PRO A CA 1
ATOM 740 C C . PRO A 1 88 ? 19.454 -4.209 -9.952 1.00 64.88 88 PRO A C 1
ATOM 742 O O . PRO A 1 88 ? 18.457 -3.812 -10.563 1.00 64.88 88 PRO A O 1
ATOM 745 N N . ALA A 1 89 ? 20.688 -3.793 -10.243 1.00 67.00 89 ALA A N 1
ATOM 746 C CA . ALA A 1 89 ? 20.982 -2.874 -11.335 1.00 67.00 89 ALA A CA 1
ATOM 747 C C . ALA A 1 89 ? 20.397 -3.408 -12.656 1.00 67.00 89 ALA A C 1
ATOM 749 O O . ALA A 1 89 ? 20.720 -4.512 -13.105 1.00 67.00 89 ALA A O 1
ATOM 750 N N . LYS A 1 90 ? 19.512 -2.625 -13.286 1.00 66.38 90 LYS A N 1
ATOM 751 C CA . LYS A 1 90 ? 18.929 -2.952 -14.593 1.00 66.38 90 LYS A CA 1
ATOM 752 C C . LYS A 1 90 ? 19.935 -2.621 -15.693 1.00 66.38 90 LYS A C 1
ATOM 754 O O . LYS A 1 90 ? 19.868 -1.562 -16.310 1.00 66.38 90 LYS A O 1
ATOM 759 N N . TRP A 1 91 ? 20.867 -3.532 -15.948 1.00 67.44 91 TRP A N 1
ATOM 760 C CA . TRP A 1 91 ? 21.722 -3.450 -17.128 1.00 67.44 91 TRP A CA 1
ATOM 761 C C . TRP A 1 91 ? 20.901 -3.812 -18.369 1.00 67.44 91 TRP A C 1
ATOM 763 O O . TRP A 1 91 ? 20.447 -4.946 -18.518 1.00 67.44 91 TRP A O 1
ATOM 773 N N . HIS A 1 92 ? 20.693 -2.854 -19.270 1.00 68.75 92 HIS A N 1
ATOM 774 C CA . HIS A 1 92 ? 20.207 -3.159 -20.611 1.00 68.75 92 HIS A CA 1
ATOM 775 C C . HIS A 1 92 ? 21.372 -3.739 -21.422 1.00 68.75 92 HIS A C 1
ATOM 777 O O . HIS A 1 92 ? 22.290 -3.006 -21.783 1.00 68.75 92 HIS A O 1
ATOM 783 N N . SER A 1 93 ? 21.360 -5.043 -21.712 1.00 67.00 93 SER A N 1
ATOM 784 C CA . SER A 1 93 ? 22.292 -5.630 -22.677 1.00 67.00 93 SER A CA 1
ATOM 785 C C . SER A 1 93 ? 21.724 -5.481 -24.088 1.00 67.00 93 SER A C 1
ATOM 787 O O . SER A 1 93 ? 20.718 -6.089 -24.454 1.00 67.00 93 SER A O 1
ATOM 789 N N . ALA A 1 94 ? 22.366 -4.649 -24.905 1.00 68.19 94 ALA A N 1
ATOM 790 C CA . ALA A 1 94 ? 22.124 -4.656 -26.339 1.00 68.19 94 ALA A CA 1
ATOM 791 C C . ALA A 1 94 ? 22.908 -5.824 -26.950 1.00 68.19 94 ALA A C 1
ATOM 793 O O . ALA A 1 94 ? 24.139 -5.816 -26.956 1.00 68.19 94 ALA A O 1
ATOM 794 N N . HIS A 1 95 ? 22.209 -6.831 -27.472 1.00 62.66 95 HIS A N 1
ATOM 795 C CA . HIS A 1 95 ? 22.838 -7.819 -28.344 1.00 62.66 95 HIS A CA 1
ATOM 796 C C . HIS A 1 95 ? 22.978 -7.208 -29.740 1.00 62.66 95 HIS A C 1
ATOM 798 O O . HIS A 1 95 ? 22.012 -7.141 -30.497 1.00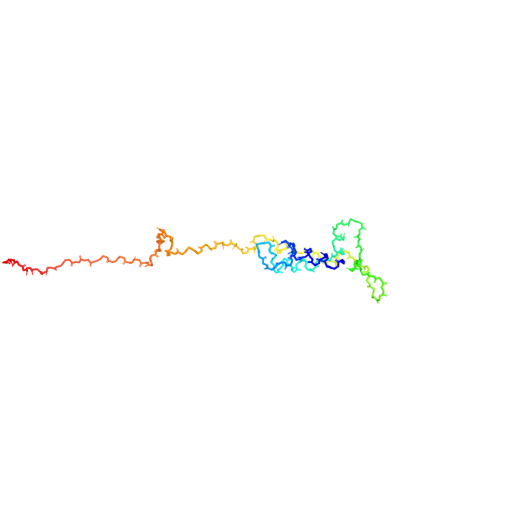 62.66 95 HIS A O 1
ATOM 804 N N . PHE A 1 96 ? 24.181 -6.746 -30.081 1.00 67.75 96 PHE A N 1
ATOM 805 C CA . PHE A 1 96 ? 24.505 -6.380 -31.456 1.00 67.75 96 PHE A CA 1
ATOM 806 C C . PHE A 1 96 ? 24.797 -7.649 -32.258 1.00 67.75 96 PHE A C 1
ATOM 808 O O . PHE A 1 96 ? 25.704 -8.411 -31.925 1.00 67.75 96 PHE A O 1
ATOM 815 N N . SER A 1 97 ? 24.033 -7.878 -33.329 1.00 65.81 97 SER A N 1
ATOM 816 C CA . SER A 1 97 ? 24.397 -8.884 -34.326 1.00 65.81 97 SER A CA 1
ATOM 817 C C . SER A 1 97 ? 25.667 -8.422 -35.038 1.00 65.81 97 SER A C 1
ATOM 819 O O . SER A 1 97 ? 25.668 -7.405 -35.741 1.00 65.81 97 SER A O 1
ATOM 821 N N . SER A 1 98 ? 26.751 -9.181 -34.879 1.00 61.81 98 SER A N 1
ATOM 822 C CA . SER A 1 98 ? 28.007 -8.955 -35.604 1.00 61.81 98 SER A CA 1
ATOM 823 C C . SER A 1 98 ? 27.844 -9.110 -37.118 1.00 61.81 98 SER A C 1
ATOM 825 O O . SER A 1 98 ? 28.661 -8.601 -37.876 1.00 61.81 98 SER A O 1
ATOM 827 N N . SER A 1 99 ? 26.770 -9.765 -37.572 1.00 66.12 99 SER A N 1
ATOM 828 C CA . SER A 1 99 ? 26.500 -9.995 -38.994 1.00 66.12 99 SER A CA 1
ATOM 829 C C . SER A 1 99 ? 26.008 -8.747 -39.741 1.00 66.12 99 SER A C 1
ATOM 831 O O . SER A 1 99 ? 26.081 -8.709 -40.963 1.00 66.12 99 SER A O 1
ATOM 833 N N . LEU A 1 100 ? 25.518 -7.719 -39.033 1.00 59.62 100 LEU A N 1
ATOM 834 C CA . LEU A 1 100 ? 24.935 -6.510 -39.644 1.00 59.62 100 LEU A CA 1
ATOM 835 C C . LEU A 1 100 ? 25.620 -5.204 -39.216 1.00 59.62 100 LEU A C 1
ATOM 837 O O . LEU A 1 100 ? 25.168 -4.123 -39.588 1.00 59.62 100 LEU A O 1
ATOM 841 N N . THR A 1 101 ? 26.709 -5.283 -38.451 1.00 59.88 101 THR A N 1
ATOM 842 C CA . THR A 1 101 ? 27.408 -4.097 -37.944 1.00 59.88 101 THR A CA 1
ATOM 843 C C . THR A 1 101 ? 28.803 -4.029 -38.562 1.00 59.88 101 THR A C 1
ATOM 845 O O . THR A 1 101 ? 29.594 -4.950 -38.399 1.00 59.88 101 THR A O 1
ATOM 848 N N . ALA A 1 102 ? 29.150 -2.921 -39.227 1.00 66.56 102 ALA A N 1
ATOM 849 C CA . ALA A 1 102 ? 30.497 -2.683 -39.775 1.00 66.56 102 ALA A CA 1
ATOM 850 C C . ALA A 1 102 ? 31.582 -2.462 -38.692 1.00 66.56 102 ALA A C 1
ATOM 852 O O . ALA A 1 102 ? 32.718 -2.103 -38.999 1.00 66.56 102 ALA A O 1
ATOM 853 N N . VAL A 1 103 ? 31.237 -2.659 -37.417 1.00 61.34 103 VAL A N 1
ATOM 854 C CA . VAL A 1 103 ? 32.113 -2.479 -36.259 1.00 61.34 103 VAL A CA 1
ATOM 855 C C . VAL A 1 103 ? 32.675 -3.841 -35.864 1.00 61.34 103 VAL A C 1
ATOM 857 O O . VAL A 1 103 ? 31.936 -4.731 -35.445 1.00 61.34 103 VAL A O 1
ATOM 860 N N . ARG A 1 104 ? 33.995 -4.009 -35.987 1.00 62.31 104 ARG A N 1
ATOM 861 C CA . ARG A 1 104 ? 34.704 -5.192 -35.483 1.00 62.31 104 ARG A CA 1
ATOM 862 C C . ARG A 1 104 ? 34.951 -5.028 -33.985 1.00 62.31 104 ARG A C 1
ATOM 864 O O . ARG A 1 104 ? 35.599 -4.070 -33.572 1.00 62.31 104 ARG A O 1
ATOM 871 N N . VAL A 1 105 ? 34.454 -5.963 -33.180 1.00 67.44 105 VAL A N 1
ATOM 872 C CA . VAL A 1 105 ? 34.769 -6.039 -31.747 1.00 67.44 105 VAL A CA 1
ATOM 873 C C . VAL A 1 105 ? 36.125 -6.727 -31.601 1.00 67.44 105 VAL A C 1
ATOM 8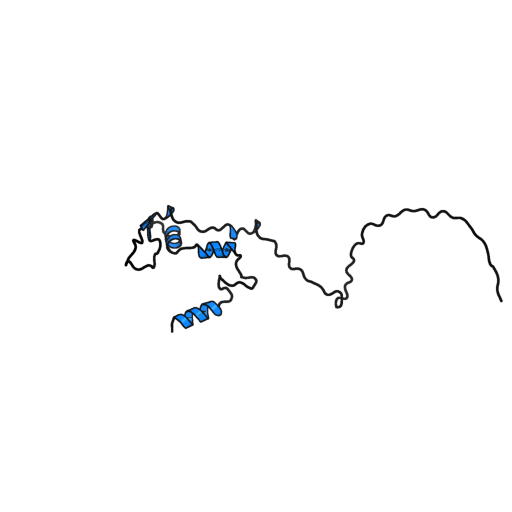75 O O . VAL A 1 105 ? 36.259 -7.897 -31.947 1.00 67.44 105 VAL A O 1
ATOM 878 N N . LEU A 1 106 ? 37.132 -6.000 -31.116 1.00 57.97 106 LEU A N 1
ATOM 879 C CA . LEU A 1 106 ? 38.411 -6.588 -30.720 1.00 57.97 106 LEU A CA 1
ATOM 880 C C . LEU A 1 106 ? 38.219 -7.254 -29.354 1.00 57.97 106 LEU A C 1
ATOM 882 O O . LEU A 1 106 ? 38.121 -6.573 -28.336 1.00 57.97 106 LEU A O 1
ATOM 886 N N . THR A 1 107 ? 38.122 -8.580 -29.327 1.00 61.22 107 THR A N 1
ATOM 887 C CA . THR A 1 107 ? 38.234 -9.342 -28.079 1.00 61.22 107 THR A CA 1
ATOM 888 C C . THR A 1 107 ? 39.716 -9.524 -27.755 1.00 61.22 107 THR A C 1
ATOM 890 O O . THR A 1 107 ? 40.455 -9.962 -28.637 1.00 61.22 107 THR A O 1
ATOM 893 N N . PRO A 1 108 ? 40.182 -9.203 -26.536 1.00 54.06 108 PRO A N 1
ATOM 894 C CA . PRO A 1 108 ? 41.563 -9.468 -26.161 1.00 54.06 108 PRO A CA 1
ATOM 895 C C . PRO A 1 108 ? 41.767 -10.983 -26.070 1.00 54.06 108 PRO A C 1
ATOM 897 O O . PRO A 1 108 ? 41.122 -11.652 -25.260 1.00 54.06 108 PRO A O 1
ATOM 900 N N . GLU A 1 109 ? 42.629 -11.525 -26.930 1.00 40.38 109 GLU A N 1
ATOM 901 C CA . GLU A 1 109 ? 43.058 -12.914 -26.824 1.00 40.38 109 GLU A CA 1
ATOM 902 C C . GLU A 1 109 ? 43.830 -13.124 -25.520 1.00 40.38 109 GLU A C 1
ATOM 904 O O . GLU A 1 109 ? 44.664 -12.316 -25.104 1.00 40.38 109 GLU A O 1
ATOM 909 N N . SER A 1 110 ? 43.504 -14.233 -24.869 1.00 39.78 110 SER A N 1
ATOM 910 C CA . SER A 1 110 ? 44.193 -14.777 -23.712 1.00 39.78 110 SER A CA 1
ATOM 911 C C . SER A 1 110 ? 45.703 -14.888 -23.951 1.00 39.78 110 SER A C 1
ATOM 913 O O . SER A 1 110 ? 46.133 -15.625 -24.830 1.00 39.78 110 SER A O 1
ATOM 915 N N . ASN A 1 111 ? 46.471 -14.196 -23.106 1.00 36.59 111 ASN A N 1
ATOM 916 C CA . ASN A 1 111 ? 47.862 -14.446 -22.716 1.00 36.59 111 ASN A CA 1
ATOM 917 C C . ASN A 1 111 ? 48.839 -14.874 -23.827 1.00 36.59 111 ASN A C 1
ATOM 919 O O . ASN A 1 111 ? 49.128 -16.054 -24.010 1.00 36.59 111 ASN A O 1
ATOM 923 N N . VAL A 1 112 ? 49.460 -13.881 -24.466 1.00 36.38 112 VAL A N 1
ATOM 924 C CA . VAL A 1 112 ? 50.713 -14.051 -25.213 1.00 36.38 112 VAL A CA 1
ATOM 925 C C . VAL A 1 112 ? 51.872 -14.221 -24.220 1.00 36.38 112 VAL A C 1
ATOM 927 O O . VAL A 1 112 ? 52.183 -13.294 -23.473 1.00 36.38 112 VAL A O 1
ATOM 930 N N . THR A 1 113 ? 52.550 -15.370 -24.235 1.00 30.80 113 THR A N 1
ATOM 931 C CA . THR A 1 113 ? 53.913 -15.517 -23.696 1.00 30.80 113 THR A CA 1
ATOM 932 C C . THR A 1 113 ? 54.905 -15.393 -24.847 1.00 30.80 113 THR A C 1
ATOM 934 O O . THR A 1 113 ? 54.965 -16.263 -25.714 1.00 30.80 113 THR A O 1
ATOM 937 N N . ILE A 1 114 ? 55.663 -14.296 -24.873 1.00 32.91 114 ILE A N 1
ATOM 938 C CA . ILE A 1 114 ? 56.799 -14.122 -25.781 1.00 32.91 114 ILE A CA 1
ATOM 939 C C . ILE A 1 114 ? 58.004 -14.805 -25.133 1.00 32.91 114 ILE A C 1
ATOM 941 O O . ILE A 1 114 ? 58.569 -14.266 -24.185 1.00 32.91 114 ILE A O 1
ATOM 945 N N . GLU A 1 115 ? 58.416 -15.958 -25.655 1.00 28.92 115 GLU A N 1
ATOM 946 C CA . GLU A 1 115 ? 59.789 -16.432 -25.485 1.00 28.92 115 GLU A CA 1
ATOM 947 C C . GLU A 1 115 ? 60.538 -16.198 -26.795 1.00 28.92 115 GLU A C 1
ATOM 949 O O . GLU A 1 115 ? 60.274 -16.818 -27.823 1.00 28.92 115 GLU A O 1
ATOM 954 N N . ALA A 1 116 ? 61.444 -15.225 -26.752 1.00 36.00 116 ALA A N 1
ATOM 955 C CA . ALA A 1 116 ? 62.445 -15.024 -27.778 1.00 36.00 116 ALA A CA 1
ATOM 956 C C . ALA A 1 116 ? 63.474 -16.147 -27.662 1.00 36.00 116 ALA A C 1
ATOM 958 O O . ALA A 1 116 ? 64.050 -16.306 -26.593 1.00 36.00 116 ALA A O 1
ATOM 959 N N . ASN A 1 117 ? 63.705 -16.883 -28.748 1.00 30.52 117 ASN A N 1
ATOM 960 C CA . ASN A 1 117 ? 64.967 -17.556 -29.047 1.00 30.52 117 ASN A CA 1
ATOM 961 C C . ASN A 1 117 ? 64.941 -17.986 -30.515 1.00 30.52 117 ASN A C 1
ATOM 963 O O . ASN A 1 117 ? 64.439 -19.057 -30.839 1.00 30.52 117 ASN A O 1
ATOM 967 N N . ASP A 1 118 ? 65.492 -17.149 -31.392 1.00 30.58 118 ASP A N 1
ATOM 968 C CA . ASP A 1 118 ? 65.841 -17.563 -32.749 1.00 30.58 118 ASP A CA 1
ATOM 969 C C . ASP A 1 118 ? 67.362 -17.434 -32.896 1.00 30.58 118 ASP A C 1
ATOM 971 O O . ASP A 1 118 ? 67.923 -16.358 -33.111 1.00 30.58 118 ASP A O 1
ATOM 975 N N . SER A 1 119 ? 68.051 -18.544 -32.636 1.00 33.47 119 SER A N 1
ATOM 976 C CA . SER A 1 119 ? 69.489 -18.698 -32.836 1.00 33.47 119 SER A CA 1
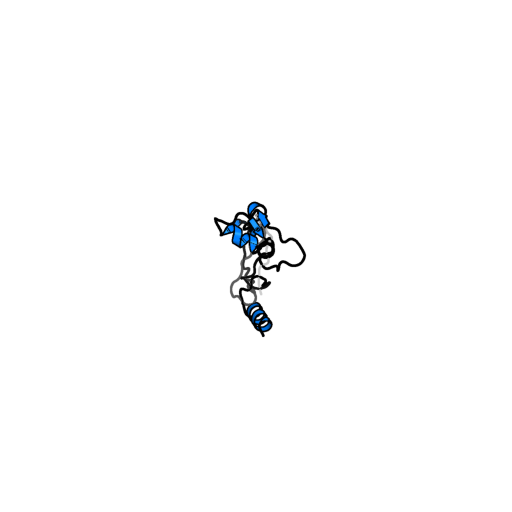ATOM 977 C C . SER A 1 119 ? 69.757 -19.152 -34.270 1.00 33.47 119 SER A C 1
ATOM 979 O O . SER A 1 119 ? 69.368 -20.252 -34.658 1.00 33.47 119 SER A O 1
ATOM 981 N N . LEU A 1 120 ? 70.459 -18.311 -35.038 1.00 33.72 120 LEU A N 1
ATOM 982 C CA . LEU A 1 120 ? 70.964 -18.622 -36.378 1.00 33.72 120 LEU A CA 1
ATOM 983 C C . LEU A 1 120 ? 71.825 -19.898 -36.395 1.00 33.72 120 LEU A C 1
ATOM 985 O O . LEU A 1 120 ? 72.786 -19.993 -35.633 1.00 33.72 120 LEU A O 1
ATOM 989 N N . SER A 1 121 ? 71.607 -20.776 -37.383 1.00 29.94 121 SER A N 1
ATOM 990 C CA . SER A 1 121 ? 72.707 -21.373 -38.162 1.00 29.94 121 SER A CA 1
ATOM 991 C C . SER A 1 121 ? 72.245 -21.966 -39.507 1.00 29.94 121 SER A C 1
ATOM 993 O O . SER A 1 121 ? 71.098 -22.359 -39.690 1.00 29.94 121 SER A O 1
ATOM 995 N N . LEU A 1 122 ? 73.192 -21.919 -40.447 1.00 29.53 122 LEU A N 1
ATOM 996 C CA . LEU A 1 122 ? 73.174 -22.104 -41.902 1.00 29.53 122 LEU A CA 1
ATOM 997 C C . LEU A 1 122 ? 72.755 -23.490 -42.441 1.00 29.53 122 LEU A C 1
ATOM 999 O O . LEU A 1 122 ? 73.169 -24.512 -41.906 1.00 29.53 122 LEU A O 1
ATOM 1003 N N . ALA A 1 123 ? 72.171 -23.482 -43.648 1.00 32.12 123 ALA A N 1
ATOM 1004 C CA . ALA A 1 123 ? 72.528 -24.371 -44.773 1.00 32.12 123 ALA A CA 1
ATOM 1005 C C . ALA A 1 123 ? 72.112 -23.687 -46.104 1.00 32.12 123 ALA A C 1
ATOM 1007 O O . ALA A 1 123 ? 70.927 -23.502 -46.357 1.00 32.12 123 ALA A O 1
ATOM 1008 N N . THR A 1 124 ? 73.021 -22.970 -46.777 1.00 32.56 124 THR A N 1
ATOM 1009 C CA . THR A 1 124 ? 73.729 -23.339 -48.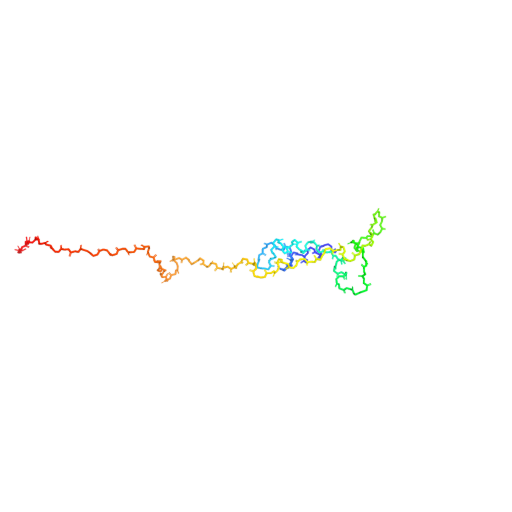032 1.00 32.56 124 THR A CA 1
ATOM 1010 C C . THR A 1 124 ? 72.864 -23.754 -49.229 1.00 32.56 124 THR A C 1
ATOM 1012 O O . THR A 1 124 ? 72.312 -24.847 -49.257 1.00 32.56 124 THR A O 1
ATOM 1015 N N . ASP A 1 125 ? 72.899 -22.862 -50.227 1.00 32.38 125 ASP A N 1
ATOM 1016 C CA . ASP A 1 125 ? 73.013 -23.074 -51.676 1.00 32.38 125 ASP A CA 1
ATOM 1017 C C . ASP A 1 125 ? 72.005 -23.962 -52.411 1.00 32.38 125 ASP A C 1
ATOM 1019 O O . ASP A 1 125 ? 72.011 -25.179 -52.286 1.00 32.38 125 ASP A O 1
ATOM 1023 N N . LEU A 1 126 ? 71.309 -23.348 -53.374 1.00 34.81 126 LEU A N 1
ATOM 1024 C CA . LEU A 1 126 ? 71.368 -23.792 -54.769 1.00 34.81 126 LEU A CA 1
ATOM 1025 C C . LEU A 1 126 ? 71.163 -22.586 -55.692 1.00 34.81 126 LEU A C 1
ATOM 1027 O O . LEU A 1 126 ? 70.129 -21.921 -55.701 1.00 34.81 126 LEU A O 1
ATOM 1031 N N . ASN A 1 127 ? 72.219 -22.298 -56.441 1.00 37.66 127 ASN A N 1
ATOM 1032 C CA . ASN A 1 127 ? 72.309 -21.246 -57.432 1.00 37.66 127 ASN A CA 1
ATOM 1033 C C . ASN A 1 127 ? 71.995 -21.828 -58.823 1.00 37.66 127 ASN A C 1
ATOM 1035 O O . ASN A 1 127 ? 72.320 -22.982 -59.100 1.00 37.66 127 ASN A O 1
ATOM 1039 N N . LYS A 1 128 ? 71.537 -20.934 -59.705 1.00 33.19 128 LYS A N 1
ATOM 1040 C CA . LYS A 1 128 ? 71.623 -20.930 -61.180 1.00 33.19 128 LYS A CA 1
ATOM 1041 C C . LYS A 1 128 ? 70.489 -21.471 -62.085 1.00 33.19 128 LYS A C 1
ATOM 1043 O O . LYS A 1 128 ? 69.751 -22.374 -61.716 1.00 33.19 128 LYS A O 1
ATOM 1048 N N . PRO A 1 129 ? 70.383 -20.871 -63.299 1.00 38.66 129 PRO A N 1
ATOM 1049 C CA . PRO A 1 129 ? 69.193 -20.802 -64.139 1.00 38.66 129 PRO A CA 1
ATOM 1050 C C . PRO A 1 129 ? 69.296 -21.662 -65.409 1.00 38.66 129 PRO A C 1
ATOM 1052 O O . PRO A 1 129 ? 70.379 -22.109 -65.787 1.00 38.66 129 PRO A O 1
ATOM 1055 N N . THR A 1 130 ? 68.177 -21.797 -66.117 1.00 42.12 130 THR A N 1
ATOM 1056 C CA . THR A 1 130 ? 68.057 -21.801 -67.590 1.00 42.12 130 THR A CA 1
ATOM 1057 C C . THR A 1 130 ? 66.628 -21.437 -67.961 1.00 42.12 130 THR A C 1
ATOM 1059 O O . THR A 1 130 ? 65.725 -21.765 -67.160 1.00 42.12 130 THR A O 1
#

Sequence (130 aa):
MVSDQFLRLKQGDSFWYERKVGPQRFTKDQLRAIYNTTLSQIICRNSDGIEEIRKYVMEHRKDEPNLLIPCKDLKDFDFSPWNESEQPAKWHSAHFSSSLTAVRVLTPESNVTIEANDSLSLATDLNKPT

pLDDT: mean 77.84, std 23.11, range [28.92, 98.06]

Secondary structure (DSSP, 8-state):
-HHHHHHHHHHH-TT-TT--SSTTPPPHHHHHHHHT--HHHHHHHT-TT-SEEESSTT--SSSS---EEEGGGSPPP--GGG-GGGSPP--------TTS-S----PPPS--------------------

Organism: Musca domestica (NCBI:txid7370)

Radius of gyration: 35.28 Å; chains: 1; bounding box: 98×37×87 Å

InterPro domains:
  IPR010255 Haem peroxidase superfamily [SSF48113] (2-84)
  IPR019791 Haem peroxidase, animal-type [PF03098] (2-58)
  IPR019791 Haem peroxidase, animal-type [PS50292] (1-86)
  IPR037120 Haem peroxidase domain superfamily, animal type [G3DSA:1.10.640.10] (1-87)